Protein AF-A0A942DMC7-F1 (afdb_monomer)

Solvent-accessible surface area (backbone atoms only — not comparable to full-atom values): 6759 Å² total; per-residue (Å²): 128,54,76,50,73,52,83,63,36,38,50,40,30,29,61,93,37,77,44,80,67,88,44,32,33,60,31,75,33,83,53,96,72,25,41,38,38,28,34,43,36,89,75,80,66,47,39,42,38,34,23,42,65,78,52,47,80,74,39,67,40,58,59,70,63,56,44,76,74,70,57,82,79,66,98,60,38,57,76,36,56,46,81,52,97,92,36,44,31,39,29,41,75,88,46,56,36,29,34,40,89,88,69,57,46,78,76,48,50,85,92,66,74,88,126

Structure (mmCIF, N/CA/C/O backbone):
data_AF-A0A942DMC7-F1
#
_entry.id   AF-A0A942DMC7-F1
#
loop_
_atom_site.group_PDB
_atom_site.id
_atom_site.type_symbol
_atom_site.label_atom_id
_atom_site.label_alt_id
_atom_site.label_comp_id
_atom_site.label_asym_id
_atom_site.label_entity_id
_atom_site.label_seq_id
_atom_site.pdbx_PDB_ins_code
_atom_site.Cartn_x
_atom_site.Cartn_y
_atom_site.Cartn_z
_atom_site.occupancy
_atom_site.B_iso_or_equiv
_atom_site.auth_seq_id
_atom_site.auth_comp_id
_atom_site.auth_asym_id
_atom_site.auth_atom_id
_atom_site.pdbx_PDB_model_num
ATOM 1 N N . MET A 1 1 ? -14.407 2.390 3.009 1.00 91.56 1 MET A N 1
ATOM 2 C CA . MET A 1 1 ? -13.825 1.977 4.312 1.00 91.56 1 MET A CA 1
ATOM 3 C C . MET A 1 1 ? -13.357 3.242 5.035 1.00 91.56 1 MET A C 1
ATOM 5 O O . MET A 1 1 ? -13.249 4.269 4.381 1.00 91.56 1 MET A O 1
ATOM 9 N N . LYS A 1 2 ? -13.163 3.255 6.363 1.00 94.81 2 LYS A N 1
ATOM 10 C CA . LYS A 1 2 ? -12.576 4.429 7.039 1.00 94.81 2 LYS A CA 1
ATOM 11 C C . LYS A 1 2 ? -11.085 4.188 7.241 1.00 94.81 2 LYS A C 1
ATOM 13 O O . LYS A 1 2 ? -10.721 3.206 7.880 1.00 94.81 2 LYS A O 1
ATOM 18 N N . ILE A 1 3 ? -10.241 5.067 6.710 1.00 96.69 3 ILE A N 1
ATOM 19 C CA . ILE A 1 3 ? -8.789 4.988 6.888 1.00 96.69 3 ILE A CA 1
ATOM 20 C C . ILE A 1 3 ? -8.292 6.273 7.545 1.00 96.69 3 ILE A C 1
ATOM 22 O O . ILE A 1 3 ? -8.609 7.368 7.083 1.00 96.69 3 ILE A O 1
ATOM 26 N N . GLU A 1 4 ? -7.517 6.141 8.617 1.00 96.62 4 GLU A N 1
ATOM 27 C CA . GLU A 1 4 ? -6.917 7.257 9.349 1.00 96.62 4 GLU A CA 1
ATOM 28 C C . GLU A 1 4 ? -5.410 7.007 9.486 1.00 96.62 4 GLU A C 1
ATOM 30 O O . GLU A 1 4 ? -4.986 5.962 9.980 1.00 96.62 4 GLU A O 1
ATOM 35 N N . TYR A 1 5 ? -4.588 7.955 9.034 1.00 94.75 5 TYR A N 1
ATOM 36 C CA . TYR A 1 5 ? -3.134 7.898 9.173 1.00 94.75 5 TYR A CA 1
ATOM 37 C C . TYR A 1 5 ? -2.532 9.302 9.167 1.00 94.75 5 TYR A C 1
ATOM 39 O O . TYR A 1 5 ? -3.171 10.270 8.751 1.00 94.75 5 TYR A O 1
ATOM 47 N N . VAL A 1 6 ? -1.282 9.392 9.610 1.00 91.25 6 VAL A N 1
ATOM 48 C CA . VAL A 1 6 ? -0.445 10.585 9.469 1.00 91.25 6 VAL A CA 1
ATOM 49 C C . VAL A 1 6 ? 0.744 10.205 8.595 1.00 91.25 6 VAL A C 1
ATOM 51 O O . VAL A 1 6 ? 1.386 9.182 8.832 1.00 91.25 6 VAL A O 1
ATOM 54 N N . GLU A 1 7 ? 1.032 11.001 7.568 1.00 85.56 7 GLU A N 1
ATOM 55 C CA . GLU A 1 7 ? 2.209 10.796 6.720 1.00 85.56 7 GLU A CA 1
ATOM 56 C C . GLU A 1 7 ? 3.489 10.807 7.571 1.00 85.56 7 GLU A C 1
ATOM 58 O O . GLU A 1 7 ? 3.657 11.640 8.464 1.00 85.56 7 GLU A O 1
ATOM 63 N N . GLY A 1 8 ? 4.375 9.835 7.350 1.00 86.00 8 GLY A N 1
ATOM 64 C CA . GLY A 1 8 ? 5.580 9.649 8.157 1.00 86.00 8 GLY A CA 1
ATOM 65 C C . GLY A 1 8 ? 5.373 8.919 9.492 1.00 86.00 8 GLY A C 1
ATOM 66 O O . GLY A 1 8 ? 6.365 8.559 10.132 1.00 86.00 8 GLY A O 1
ATOM 67 N N . ALA A 1 9 ? 4.132 8.658 9.922 1.00 92.25 9 ALA A N 1
ATOM 68 C CA . ALA A 1 9 ? 3.859 7.778 11.060 1.00 92.25 9 ALA A CA 1
ATOM 69 C C . ALA A 1 9 ? 4.040 6.306 10.672 1.00 92.25 9 ALA A C 1
ATOM 71 O O . ALA A 1 9 ? 4.064 5.966 9.495 1.00 92.25 9 ALA A O 1
ATOM 72 N N . LYS A 1 10 ? 4.164 5.423 11.664 1.00 92.94 10 LYS A N 1
ATOM 73 C CA . LYS A 1 10 ? 4.314 3.973 11.438 1.00 92.94 10 LYS A CA 1
ATOM 74 C C . LYS A 1 10 ? 3.016 3.191 11.572 1.00 92.94 10 LYS A C 1
ATOM 76 O O . LYS A 1 10 ? 2.968 2.009 11.249 1.00 92.94 10 LYS A O 1
ATOM 81 N N . THR A 1 11 ? 1.978 3.848 12.071 1.00 95.56 11 THR A N 1
ATOM 82 C CA . THR A 1 11 ? 0.692 3.234 12.351 1.00 95.56 11 THR A CA 1
ATOM 83 C C . THR A 1 11 ? -0.373 3.767 11.410 1.00 95.56 11 THR A C 1
ATOM 85 O O . THR A 1 11 ? -0.412 4.954 11.078 1.00 95.56 11 THR A O 1
ATOM 88 N N . ILE A 1 12 ? -1.245 2.864 10.983 1.00 96.00 12 ILE A N 1
ATOM 89 C CA . ILE A 1 12 ? -2.458 3.169 10.234 1.00 96.00 12 ILE A CA 1
ATOM 90 C C . ILE A 1 12 ? -3.647 2.590 10.983 1.00 96.00 12 ILE A C 1
ATOM 92 O O . ILE A 1 12 ? -3.554 1.509 11.569 1.00 96.00 12 ILE A O 1
ATOM 96 N N . LYS A 1 13 ? -4.775 3.292 10.948 1.00 97.50 13 LYS A N 1
ATOM 97 C CA . LYS A 1 13 ? -6.043 2.782 11.449 1.00 97.50 13 LYS A CA 1
ATOM 98 C C . LYS A 1 13 ? -6.990 2.515 10.289 1.00 97.50 13 LYS A C 1
ATOM 100 O O . LYS A 1 13 ? -7.263 3.403 9.483 1.00 97.50 13 LYS A O 1
ATOM 105 N N . ILE A 1 14 ? -7.487 1.286 10.220 1.00 97.19 14 ILE A N 1
ATOM 106 C CA . ILE A 1 14 ? -8.494 0.840 9.261 1.00 97.19 14 ILE A CA 1
ATOM 107 C C . ILE A 1 14 ? -9.741 0.475 10.060 1.00 97.19 14 ILE A C 1
ATOM 109 O O . ILE A 1 14 ? -9.728 -0.474 10.843 1.00 97.19 14 ILE A O 1
ATOM 113 N N . ASN A 1 15 ? -10.809 1.254 9.885 1.00 94.50 15 ASN A N 1
ATOM 114 C CA . ASN A 1 15 ? -12.005 1.220 10.722 1.00 94.50 15 ASN A CA 1
ATOM 115 C C . ASN A 1 15 ? -11.631 1.293 12.212 1.00 94.50 15 ASN A C 1
ATOM 117 O O . ASN A 1 15 ? -11.156 2.334 12.657 1.00 94.50 15 ASN A O 1
ATOM 121 N N . ASP A 1 16 ? -11.794 0.206 12.968 1.00 91.44 16 ASP A N 1
ATOM 122 C CA . ASP A 1 16 ? -11.494 0.153 14.405 1.00 91.44 16 ASP A CA 1
ATOM 123 C C . ASP A 1 16 ? -10.144 -0.502 14.732 1.00 91.44 16 ASP A C 1
ATOM 125 O O . ASP A 1 16 ? -9.757 -0.571 15.899 1.00 91.44 16 ASP A O 1
ATOM 129 N N . ARG A 1 17 ? -9.398 -0.958 13.719 1.00 95.31 17 ARG A N 1
ATOM 130 C CA . ARG A 1 17 ? -8.136 -1.680 13.897 1.00 95.31 17 ARG A CA 1
ATOM 131 C C . ARG A 1 17 ? -6.934 -0.787 13.638 1.00 95.31 17 ARG A C 1
ATOM 133 O O . ARG A 1 17 ? -6.798 -0.223 12.557 1.00 95.31 17 ARG A O 1
ATOM 140 N N . GLU A 1 18 ? -6.032 -0.724 14.610 1.00 97.06 18 GLU A N 1
ATOM 141 C CA . GLU A 1 18 ? -4.716 -0.101 14.462 1.00 97.06 18 GLU A CA 1
ATOM 142 C C . GLU A 1 18 ? -3.671 -1.143 14.041 1.00 97.06 18 GLU A C 1
ATOM 144 O O . GLU A 1 18 ? -3.661 -2.272 14.541 1.00 97.06 18 GLU A O 1
ATOM 149 N N . ILE A 1 19 ? -2.815 -0.774 13.092 1.00 96.44 19 ILE A N 1
ATOM 150 C CA . ILE A 1 19 ? -1.809 -1.644 12.484 1.00 96.44 19 ILE A CA 1
ATOM 151 C C . ILE A 1 19 ? -0.469 -0.910 12.505 1.00 96.44 19 ILE A C 1
ATOM 153 O O . ILE A 1 19 ? -0.355 0.176 11.940 1.00 96.44 19 ILE A O 1
ATOM 157 N N . ASP A 1 20 ? 0.544 -1.519 13.124 1.00 94.19 20 ASP A N 1
ATOM 158 C CA . ASP A 1 20 ? 1.936 -1.061 13.071 1.00 94.19 20 ASP A CA 1
ATOM 159 C C . ASP A 1 20 ? 2.643 -1.683 11.860 1.00 94.19 20 ASP A C 1
ATOM 161 O O . ASP A 1 20 ? 2.768 -2.905 11.743 1.00 94.19 20 ASP A O 1
ATOM 165 N N . LEU A 1 21 ? 3.101 -0.829 10.950 1.00 89.50 21 LEU A N 1
ATOM 166 C CA . LEU A 1 21 ? 3.779 -1.205 9.713 1.00 89.50 21 LEU A CA 1
ATOM 167 C C . LEU A 1 21 ? 5.305 -1.250 9.872 1.00 89.50 21 LEU A C 1
ATOM 169 O O . LEU A 1 21 ? 6.014 -1.505 8.900 1.00 89.50 21 LEU A O 1
ATOM 173 N N . GLN A 1 22 ? 5.815 -1.020 11.089 1.00 86.38 22 GLN A N 1
ATOM 174 C CA . GLN A 1 22 ? 7.226 -1.023 11.504 1.00 86.38 22 GLN A CA 1
ATOM 175 C C . GLN A 1 22 ? 8.097 0.073 10.866 1.00 86.38 22 GLN A C 1
ATOM 177 O O . GLN A 1 22 ? 9.159 0.419 11.405 1.00 86.38 22 GLN A O 1
ATOM 182 N N . ASP A 1 23 ? 7.630 0.676 9.777 1.00 86.25 23 ASP A N 1
ATOM 183 C CA . ASP A 1 23 ? 8.266 1.776 9.069 1.00 86.25 23 ASP A CA 1
ATOM 184 C C . ASP A 1 23 ? 7.279 2.888 8.719 1.00 86.25 23 ASP A C 1
ATOM 186 O O . ASP A 1 23 ? 6.065 2.741 8.860 1.00 86.25 23 ASP A O 1
ATOM 190 N N . LYS A 1 24 ? 7.827 4.028 8.307 1.00 87.94 24 LYS A N 1
ATOM 191 C CA . LYS A 1 24 ? 7.054 5.230 8.018 1.00 87.94 24 LYS A CA 1
ATOM 192 C C . LYS A 1 24 ? 6.149 5.017 6.810 1.00 87.94 24 LYS A C 1
ATOM 194 O O . LYS A 1 24 ? 6.581 4.518 5.776 1.00 87.94 24 LYS A O 1
ATOM 199 N N . ILE A 1 25 ? 4.906 5.451 6.923 1.00 89.38 25 ILE A N 1
ATOM 200 C CA . ILE A 1 25 ? 3.935 5.473 5.837 1.00 89.38 25 ILE A CA 1
ATOM 201 C C . ILE A 1 25 ? 4.306 6.601 4.883 1.00 89.38 25 ILE A C 1
ATOM 203 O O . ILE A 1 25 ? 4.392 7.760 5.289 1.00 89.38 25 ILE A O 1
ATOM 207 N N . TRP A 1 26 ? 4.479 6.246 3.614 1.00 87.44 26 TRP A N 1
ATOM 208 C CA . TRP A 1 26 ? 4.676 7.197 2.526 1.00 87.44 26 TRP A CA 1
ATOM 209 C C . TRP A 1 26 ? 3.355 7.568 1.854 1.00 87.44 26 TRP A C 1
ATOM 211 O O . TRP A 1 26 ? 3.069 8.737 1.628 1.00 87.44 26 TRP A O 1
AT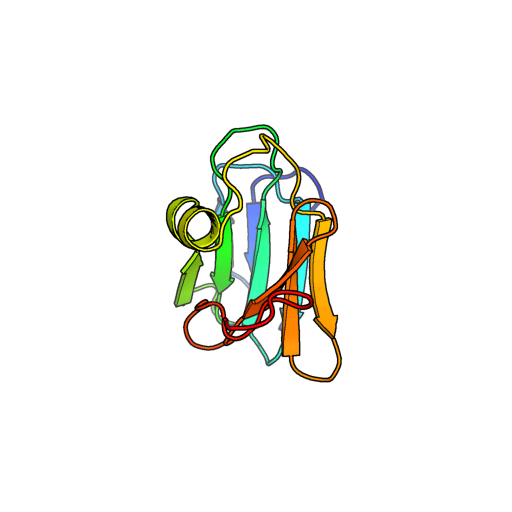OM 221 N N . SER A 1 27 ? 2.519 6.576 1.537 1.00 89.19 27 SER A N 1
ATOM 222 C CA . SER A 1 27 ? 1.222 6.828 0.908 1.00 89.19 27 SER A CA 1
ATOM 223 C C . SER A 1 27 ? 0.213 5.742 1.239 1.00 89.19 27 SER A C 1
ATOM 225 O O . SER A 1 27 ? 0.584 4.596 1.515 1.00 89.19 27 SER A O 1
ATOM 227 N N . VAL A 1 28 ? -1.061 6.119 1.184 1.00 93.31 28 VAL A N 1
ATOM 228 C CA . VAL A 1 28 ? -2.198 5.229 1.385 1.00 93.31 28 VAL A CA 1
ATOM 229 C C . VAL A 1 28 ? -3.219 5.463 0.279 1.00 93.31 28 VAL A C 1
ATOM 231 O O . VAL A 1 28 ? -3.534 6.606 -0.046 1.00 93.31 28 VAL A O 1
ATOM 234 N N . LEU A 1 29 ? -3.757 4.381 -0.277 1.00 94.88 29 LEU A N 1
ATOM 235 C CA . LEU A 1 29 ? -4.813 4.404 -1.283 1.00 94.88 29 LEU A CA 1
ATOM 236 C C . LEU A 1 29 ? -5.933 3.438 -0.886 1.00 94.88 29 LEU A C 1
ATOM 238 O O . LEU A 1 29 ? -5.696 2.240 -0.732 1.00 94.88 29 LEU A O 1
ATOM 242 N N . GLU A 1 30 ? -7.166 3.935 -0.800 1.00 95.69 30 GLU A N 1
ATOM 243 C CA . GLU A 1 30 ? -8.343 3.067 -0.850 1.00 95.69 30 GLU A CA 1
ATOM 244 C C . GLU A 1 30 ? -8.650 2.727 -2.310 1.00 95.69 30 GLU A C 1
ATOM 246 O O . GLU A 1 30 ? -8.909 3.613 -3.122 1.00 95.69 30 GLU A O 1
ATOM 251 N N . TYR A 1 31 ? -8.634 1.442 -2.655 1.00 94.69 31 TYR A N 1
ATOM 252 C CA . TYR A 1 31 ? -8.927 0.985 -4.008 1.00 94.69 31 TYR A CA 1
ATOM 253 C C . TYR A 1 31 ? -9.668 -0.352 -3.982 1.00 94.69 31 TYR A C 1
ATOM 255 O O . TYR A 1 31 ? -9.197 -1.328 -3.401 1.00 94.69 31 TYR A O 1
ATOM 263 N N . LYS A 1 32 ? -10.853 -0.400 -4.608 1.00 94.69 32 LYS A N 1
ATOM 264 C CA . LYS A 1 32 ? -11.730 -1.591 -4.653 1.00 94.69 32 LYS A CA 1
ATOM 265 C C . LYS A 1 32 ? -11.971 -2.221 -3.266 1.00 94.69 32 LYS A C 1
ATOM 267 O O . LYS A 1 32 ? -11.867 -3.436 -3.110 1.00 94.69 32 LYS A O 1
ATOM 272 N N . ASN A 1 33 ? -12.296 -1.384 -2.274 1.00 94.69 33 ASN A N 1
ATOM 273 C CA . ASN A 1 33 ? -12.512 -1.766 -0.868 1.00 94.69 33 ASN A CA 1
ATOM 274 C C . ASN A 1 33 ? -11.295 -2.444 -0.202 1.00 94.69 33 ASN A C 1
ATOM 276 O O . ASN A 1 33 ? -11.448 -3.264 0.702 1.00 94.69 33 ASN A O 1
ATOM 280 N N . LYS A 1 34 ? -10.087 -2.114 -0.667 1.00 96.38 34 LYS A N 1
ATOM 281 C CA . LYS A 1 34 ? -8.815 -2.520 -0.066 1.00 96.38 34 LYS A CA 1
ATOM 282 C C . LYS A 1 34 ? -7.990 -1.290 0.289 1.00 96.38 34 LYS A C 1
ATOM 284 O O . LYS A 1 34 ? -8.113 -0.257 -0.368 1.00 96.38 34 LYS A O 1
ATOM 289 N N . CYS A 1 35 ? -7.155 -1.405 1.314 1.00 96.69 35 CYS A N 1
ATOM 290 C CA . CYS A 1 35 ? -6.225 -0.360 1.728 1.00 96.69 35 CYS A CA 1
ATOM 291 C C . CYS A 1 35 ? -4.822 -0.726 1.251 1.00 96.69 35 CYS A C 1
ATOM 293 O O . CYS A 1 35 ? -4.242 -1.697 1.738 1.00 96.69 35 CYS A O 1
ATOM 295 N N . ILE A 1 36 ? -4.278 0.050 0.318 1.00 95.12 36 ILE A N 1
ATOM 296 C CA . ILE A 1 36 ? -2.911 -0.104 -0.174 1.00 95.12 36 ILE A CA 1
ATOM 297 C C . ILE A 1 36 ? -2.019 0.875 0.565 1.00 95.12 36 ILE A C 1
ATOM 299 O O . ILE A 1 36 ? -2.291 2.071 0.551 1.00 95.12 36 ILE A O 1
ATOM 303 N N . VAL A 1 37 ? -0.957 0.376 1.190 1.00 92.69 37 VAL A N 1
ATOM 304 C CA . VAL A 1 37 ? -0.006 1.204 1.932 1.00 92.69 37 VAL A CA 1
ATOM 305 C C . VAL A 1 37 ? 1.389 1.013 1.365 1.00 92.69 37 VAL A C 1
ATOM 307 O O . VAL A 1 37 ? 1.871 -0.113 1.250 1.00 92.69 37 VAL A O 1
ATOM 310 N N . THR A 1 38 ? 2.049 2.113 1.023 1.00 88.44 38 THR A N 1
ATOM 311 C CA . THR A 1 38 ? 3.467 2.116 0.651 1.00 88.44 38 THR A CA 1
ATOM 312 C C . THR A 1 38 ? 4.275 2.733 1.777 1.00 88.44 38 THR A C 1
ATOM 314 O O . THR A 1 38 ? 3.889 3.783 2.297 1.00 88.44 38 THR A O 1
ATOM 317 N N . LEU A 1 39 ? 5.407 2.124 2.119 1.00 85.69 39 LEU A N 1
ATOM 318 C CA . LEU A 1 39 ? 6.311 2.665 3.132 1.00 85.69 39 LEU A CA 1
ATOM 319 C C . LEU A 1 39 ? 7.410 3.542 2.533 1.00 85.69 39 LEU A C 1
ATOM 321 O O . LEU A 1 39 ? 7.714 3.462 1.338 1.00 85.69 39 LEU A O 1
ATOM 325 N N . ASP A 1 40 ? 7.984 4.372 3.399 1.00 77.88 40 ASP A N 1
ATOM 326 C CA . ASP A 1 40 ? 9.117 5.236 3.117 1.00 77.88 40 ASP A CA 1
ATOM 327 C C . ASP A 1 40 ? 10.290 4.388 2.591 1.00 77.88 40 ASP A C 1
ATOM 329 O O . ASP A 1 40 ? 10.688 3.384 3.192 1.00 77.88 40 ASP A O 1
ATOM 333 N N . PRO A 1 41 ? 10.833 4.747 1.425 1.00 65.75 41 PRO A N 1
ATOM 334 C CA . PRO A 1 41 ? 11.916 4.011 0.785 1.00 65.75 41 PRO A CA 1
ATOM 335 C C . PRO A 1 41 ? 13.269 4.023 1.493 1.00 65.75 41 PRO A C 1
ATOM 337 O O . PRO A 1 41 ? 14.111 3.184 1.138 1.00 65.75 41 PRO A O 1
ATOM 340 N N . ASP A 1 42 ? 13.514 4.985 2.385 1.00 63.81 42 ASP A N 1
ATOM 341 C CA . ASP A 1 42 ? 14.863 5.327 2.844 1.00 63.81 42 ASP A CA 1
ATOM 342 C C . ASP A 1 42 ? 15.446 4.271 3.797 1.00 63.81 42 ASP A C 1
ATOM 344 O O . ASP A 1 42 ? 16.661 4.187 3.966 1.00 63.81 42 ASP A O 1
ATOM 348 N N . PHE A 1 43 ? 14.616 3.381 4.351 1.00 53.62 43 PHE A N 1
ATOM 349 C CA . PHE A 1 43 ? 15.027 2.413 5.378 1.00 53.62 43 PHE A CA 1
ATOM 350 C C . PHE A 1 43 ? 15.168 0.963 4.888 1.00 53.62 43 PHE A C 1
ATOM 352 O O . PHE A 1 43 ? 15.216 0.012 5.669 1.00 53.62 43 PHE A O 1
ATOM 359 N N . GLY A 1 44 ? 15.308 0.755 3.575 1.00 52.50 44 GLY A N 1
ATOM 360 C CA . GLY A 1 44 ? 15.771 -0.523 3.012 1.00 52.50 44 GLY A CA 1
ATOM 361 C C . GLY A 1 44 ? 14.761 -1.682 3.043 1.00 52.50 44 GLY A C 1
ATOM 362 O O . GLY A 1 44 ? 15.010 -2.696 2.376 1.00 52.50 44 GLY A O 1
ATOM 363 N N . ARG A 1 45 ? 13.615 -1.515 3.721 1.00 56.09 45 ARG A N 1
ATOM 364 C CA . ARG A 1 45 ? 12.457 -2.427 3.755 1.00 56.09 45 ARG A CA 1
ATOM 365 C C . ARG A 1 45 ? 11.310 -1.860 2.919 1.00 56.09 45 ARG A C 1
ATOM 367 O O . ARG A 1 45 ? 10.314 -1.349 3.412 1.00 56.09 45 ARG A O 1
ATOM 374 N N . ARG A 1 46 ? 11.498 -1.933 1.606 1.00 64.12 46 ARG A N 1
ATOM 375 C CA . ARG A 1 46 ? 10.523 -1.499 0.607 1.00 64.12 46 ARG A CA 1
ATOM 376 C C . ARG A 1 46 ? 9.413 -2.527 0.476 1.00 64.12 46 ARG A C 1
ATOM 378 O O . ARG A 1 46 ? 9.640 -3.564 -0.137 1.00 64.12 46 ARG A O 1
ATOM 385 N N . ASN A 1 47 ? 8.252 -2.208 1.039 1.00 74.75 47 ASN A N 1
ATOM 386 C CA . ASN A 1 47 ? 7.081 -3.068 1.010 1.00 74.75 47 ASN A CA 1
ATOM 387 C C . ASN A 1 47 ? 5.844 -2.267 0.587 1.00 74.75 47 ASN A C 1
ATOM 389 O O . ASN A 1 47 ? 5.643 -1.122 1.005 1.00 74.75 47 ASN A O 1
ATOM 393 N N . VAL A 1 48 ? 5.016 -2.904 -0.236 1.00 86.81 48 VAL A N 1
ATOM 394 C CA . VAL A 1 48 ? 3.638 -2.486 -0.503 1.00 86.81 48 VAL A CA 1
ATOM 395 C C . VAL A 1 48 ? 2.743 -3.464 0.234 1.00 86.81 48 VAL A C 1
ATOM 397 O O . VAL A 1 48 ? 2.879 -4.670 0.036 1.00 86.81 48 VAL A O 1
ATOM 400 N N . PHE A 1 49 ? 1.844 -2.959 1.067 1.00 92.00 49 PHE A N 1
ATOM 401 C CA . PHE A 1 49 ? 0.884 -3.765 1.811 1.00 92.00 49 PHE A CA 1
ATOM 402 C C . PHE A 1 49 ? -0.505 -3.583 1.234 1.00 92.00 49 PHE A C 1
ATOM 404 O O . PHE A 1 49 ? -0.866 -2.483 0.817 1.00 92.00 49 PHE A O 1
ATOM 411 N N . CYS A 1 50 ? -1.294 -4.647 1.277 1.00 95.44 50 CYS A N 1
ATOM 412 C CA . CYS A 1 50 ? -2.709 -4.601 0.976 1.00 95.44 50 CYS A CA 1
ATOM 413 C C . CYS A 1 50 ? -3.504 -5.205 2.120 1.00 95.44 50 CYS A C 1
ATOM 415 O O 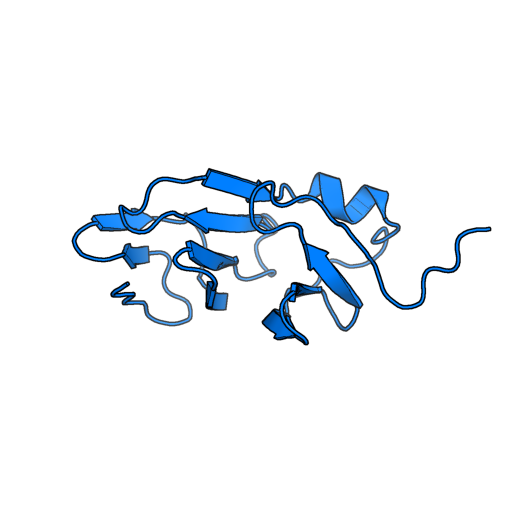. CYS A 1 50 ? -3.317 -6.374 2.462 1.00 95.44 50 CYS A O 1
ATOM 417 N N . PHE A 1 51 ? -4.439 -4.427 2.647 1.00 97.25 51 PHE A N 1
ATOM 418 C CA . PHE A 1 51 ? -5.359 -4.859 3.685 1.00 97.25 51 PHE A CA 1
ATOM 419 C C . PHE A 1 51 ? -6.792 -4.910 3.164 1.00 97.25 51 PHE A C 1
ATOM 421 O O . PHE A 1 51 ? -7.164 -4.147 2.265 1.00 97.25 51 PHE A O 1
ATOM 428 N N . ASP A 1 52 ? -7.595 -5.806 3.728 1.00 97.00 52 ASP A N 1
ATOM 429 C CA . ASP A 1 52 ? -9.048 -5.746 3.591 1.00 97.00 52 ASP A CA 1
ATOM 430 C C . ASP A 1 52 ? -9.657 -4.656 4.494 1.00 97.00 52 ASP A C 1
ATOM 432 O O . ASP A 1 52 ? -8.956 -3.936 5.211 1.00 97.00 52 ASP A O 1
ATOM 436 N N . ALA A 1 53 ? -10.984 -4.531 4.449 1.00 95.19 53 ALA A N 1
ATOM 437 C CA . ALA A 1 53 ? -11.722 -3.560 5.249 1.00 95.19 53 ALA A CA 1
ATOM 438 C C . ALA A 1 53 ? -11.668 -3.827 6.765 1.00 95.19 53 ALA A C 1
ATOM 440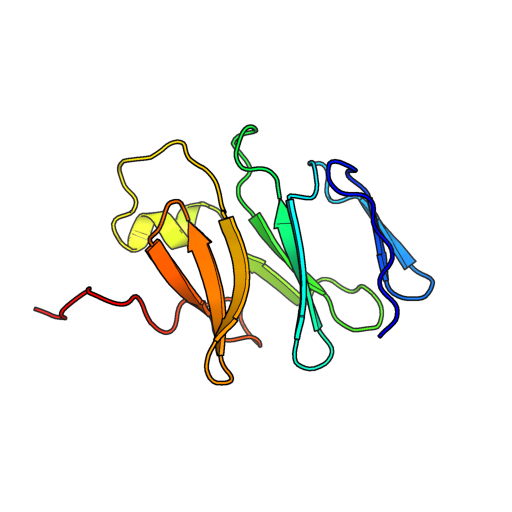 O O . ALA A 1 53 ? -11.921 -2.911 7.542 1.00 95.19 53 ALA A O 1
ATOM 441 N N . ASP A 1 54 ? -11.303 -5.032 7.197 1.00 95.44 54 ASP A N 1
ATOM 442 C CA . ASP A 1 54 ? -11.155 -5.392 8.612 1.00 95.44 54 ASP A CA 1
ATOM 443 C C . ASP A 1 54 ? -9.695 -5.232 9.089 1.00 95.44 54 ASP A C 1
ATOM 445 O O . ASP A 1 54 ? -9.333 -5.575 10.222 1.00 95.44 54 ASP A O 1
ATOM 449 N N . GLY A 1 55 ? -8.829 -4.712 8.212 1.00 95.81 55 GLY A N 1
ATOM 450 C CA . GLY A 1 55 ? -7.410 -4.517 8.465 1.00 95.81 55 GLY A CA 1
ATOM 451 C C . GLY A 1 55 ? -6.609 -5.821 8.502 1.00 95.81 55 GLY A C 1
ATOM 452 O O . GLY A 1 55 ? -5.531 -5.860 9.099 1.00 95.81 55 GLY A O 1
ATOM 453 N N . ASN A 1 56 ? -7.110 -6.904 7.902 1.00 96.56 56 ASN A N 1
ATOM 454 C CA . ASN A 1 56 ? -6.326 -8.120 7.711 1.00 96.56 56 ASN A CA 1
ATOM 455 C C . ASN A 1 56 ? -5.394 -7.953 6.515 1.00 96.56 56 ASN A C 1
ATOM 457 O O . ASN A 1 56 ? -5.802 -7.480 5.455 1.00 96.56 56 ASN A O 1
ATOM 461 N N . LEU A 1 57 ? -4.139 -8.372 6.680 1.00 95.69 57 LEU A N 1
ATOM 462 C CA . LEU A 1 57 ? -3.170 -8.390 5.591 1.00 95.69 57 LEU A CA 1
ATOM 463 C C . LEU A 1 57 ? -3.578 -9.450 4.561 1.00 95.69 57 LEU A C 1
ATOM 465 O O . LEU A 1 57 ? -3.649 -10.633 4.887 1.00 95.69 57 LEU A O 1
ATOM 469 N N . LEU A 1 58 ? -3.813 -9.021 3.323 1.00 96.19 58 LEU A N 1
ATOM 470 C CA . LEU A 1 58 ? -4.130 -9.901 2.197 1.00 96.19 58 LEU A CA 1
ATOM 471 C C . LEU A 1 58 ? -2.866 -10.329 1.458 1.00 96.19 58 LEU A C 1
ATOM 473 O O . LEU A 1 58 ? -2.674 -11.507 1.169 1.00 96.19 58 LEU A O 1
ATOM 477 N N . TRP A 1 59 ? -2.002 -9.363 1.154 1.00 93.75 59 TRP A N 1
ATOM 478 C CA . TRP A 1 59 ? -0.711 -9.602 0.526 1.00 93.75 59 TRP A CA 1
ATOM 479 C C . TRP A 1 59 ? 0.262 -8.472 0.845 1.00 93.75 59 TRP A C 1
ATOM 481 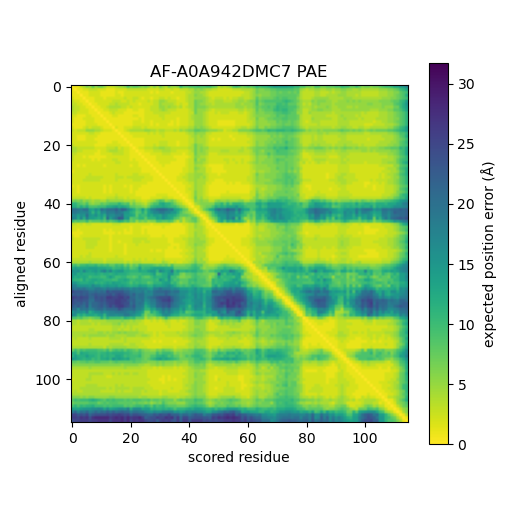O O . TRP A 1 59 ? -0.126 -7.355 1.200 1.00 93.75 59 TRP A O 1
ATOM 491 N N . GLN A 1 60 ? 1.542 -8.786 0.691 1.00 88.94 60 GLN A N 1
ATOM 492 C CA . GLN A 1 60 ? 2.635 -7.829 0.717 1.00 88.94 60 GLN A CA 1
ATOM 493 C C . GLN A 1 60 ? 3.560 -8.118 -0.460 1.00 88.94 60 GLN A C 1
ATOM 495 O O . GLN A 1 60 ? 3.803 -9.284 -0.771 1.00 88.94 60 GLN A O 1
ATOM 500 N N . ILE A 1 61 ? 4.084 -7.074 -1.093 1.00 81.00 61 ILE A N 1
ATOM 501 C CA . ILE A 1 61 ? 5.133 -7.250 -2.095 1.00 81.00 61 ILE A CA 1
ATOM 502 C C . ILE A 1 61 ? 6.471 -7.128 -1.397 1.00 81.00 61 ILE A C 1
ATOM 504 O O . ILE A 1 61 ? 6.807 -6.069 -0.863 1.00 81.00 61 ILE A O 1
ATOM 508 N N . GLU A 1 62 ? 7.232 -8.215 -1.418 1.00 68.44 62 GLU A N 1
ATOM 509 C CA . GLU A 1 62 ? 8.601 -8.210 -0.935 1.00 68.44 62 GLU A CA 1
ATOM 510 C C . GLU A 1 62 ? 9.520 -7.538 -1.959 1.00 68.44 62 GLU A C 1
ATOM 512 O O . GLU A 1 62 ? 9.418 -7.756 -3.168 1.00 68.44 62 GLU A O 1
ATOM 517 N N . LYS A 1 63 ? 10.502 -6.786 -1.457 1.00 67.12 63 LYS A N 1
ATOM 518 C CA . LYS A 1 63 ? 11.570 -6.129 -2.230 1.00 67.12 63 LYS A CA 1
ATOM 519 C C . LYS A 1 63 ? 12.145 -6.982 -3.382 1.00 67.12 63 LYS A C 1
ATOM 521 O O . LYS A 1 63 ? 12.499 -6.444 -4.428 1.00 67.12 63 LYS A O 1
ATOM 526 N N . ALA A 1 64 ? 12.248 -8.303 -3.202 1.00 57.16 64 ALA A N 1
ATOM 527 C CA . ALA A 1 64 ? 12.810 -9.232 -4.184 1.00 57.16 64 ALA A CA 1
ATOM 528 C C . ALA A 1 64 ? 12.010 -9.337 -5.494 1.00 57.16 64 ALA A C 1
ATOM 530 O O . ALA A 1 64 ? 12.594 -9.647 -6.533 1.00 57.16 64 ALA A O 1
ATOM 531 N N . GLU A 1 65 ? 10.699 -9.093 -5.473 1.00 63.81 65 GLU A N 1
ATOM 532 C CA . GLU A 1 65 ? 9.852 -9.262 -6.656 1.00 63.81 65 GLU A CA 1
ATOM 533 C C . GLU A 1 65 ? 10.123 -8.177 -7.707 1.00 63.81 65 GLU A C 1
ATOM 535 O O . GLU A 1 65 ? 10.296 -8.488 -8.883 1.00 63.81 65 GLU A O 1
ATOM 540 N N . PHE A 1 66 ? 10.316 -6.925 -7.286 1.00 65.00 66 PHE A N 1
ATOM 541 C CA . PHE A 1 66 ? 10.632 -5.822 -8.200 1.00 65.00 66 PHE A CA 1
ATOM 542 C C . PHE A 1 66 ? 12.031 -5.933 -8.827 1.00 65.00 66 PHE A C 1
ATOM 544 O O . PHE A 1 66 ? 12.220 -5.570 -9.991 1.00 65.00 66 PHE A O 1
ATOM 551 N N . PHE A 1 67 ? 13.005 -6.512 -8.115 1.00 61.59 67 PHE A N 1
ATOM 552 C CA . PHE A 1 67 ? 14.349 -6.736 -8.660 1.00 61.59 67 PHE A CA 1
ATOM 553 C C . PHE A 1 67 ? 14.372 -7.708 -9.845 1.00 61.59 67 PHE A C 1
ATOM 555 O O . PHE A 1 67 ? 15.212 -7.558 -10.737 1.00 61.59 67 PHE A O 1
ATOM 562 N N . LYS A 1 68 ? 13.438 -8.670 -9.899 1.00 62.81 68 LYS A N 1
ATOM 563 C CA . LYS A 1 68 ? 13.325 -9.615 -11.025 1.00 62.81 68 LYS A CA 1
ATOM 564 C C . LYS A 1 68 ? 12.989 -8.919 -12.343 1.00 62.81 68 LYS A C 1
ATOM 566 O O . LYS A 1 68 ? 13.341 -9.428 -13.400 1.00 62.81 68 LYS A O 1
ATOM 571 N N . HIS A 1 69 ? 12.375 -7.740 -12.282 1.00 62.16 69 HIS A N 1
ATOM 572 C CA . HIS A 1 69 ? 11.962 -6.968 -13.452 1.00 62.16 69 HIS A CA 1
ATOM 573 C C . HIS A 1 69 ? 12.965 -5.871 -13.850 1.00 62.16 69 HIS A C 1
ATOM 575 O O . HIS A 1 69 ? 12.613 -4.904 -14.525 1.00 62.16 69 HIS A O 1
ATOM 581 N N . GLY A 1 70 ? 14.235 -6.021 -13.460 1.00 55.25 70 GLY A N 1
ATOM 582 C CA . GLY A 1 70 ? 15.315 -5.156 -13.937 1.00 55.25 70 GLY A CA 1
ATOM 583 C C . GLY A 1 70 ? 15.478 -3.845 -13.166 1.00 55.25 70 GLY A C 1
ATOM 584 O O . GLY A 1 70 ? 16.087 -2.912 -13.692 1.00 55.25 70 GLY A O 1
ATOM 585 N N . ASP A 1 71 ? 14.989 -3.760 -11.926 1.00 58.28 71 ASP A N 1
ATOM 586 C CA . ASP A 1 71 ? 15.307 -2.657 -11.005 1.00 58.28 71 ASP A CA 1
ATOM 587 C C . ASP A 1 71 ? 16.665 -2.878 -10.301 1.00 58.28 71 ASP A C 1
ATOM 589 O O . ASP A 1 71 ? 16.798 -2.746 -9.091 1.00 58.28 71 ASP A O 1
ATOM 593 N N . GLN A 1 72 ? 17.701 -3.295 -11.041 1.00 50.19 72 GLN A N 1
ATOM 594 C CA . GLN A 1 72 ? 18.992 -3.703 -10.457 1.00 50.19 72 GLN A CA 1
ATOM 595 C C . GLN A 1 72 ? 19.864 -2.542 -9.940 1.00 50.19 72 GLN A C 1
ATOM 597 O O . GLN A 1 72 ? 21.001 -2.771 -9.538 1.00 50.19 72 GLN A O 1
ATOM 602 N N . GLY A 1 73 ? 19.377 -1.298 -9.961 1.00 45.78 73 GLY A N 1
ATOM 603 C CA . GLY A 1 73 ? 20.259 -0.133 -9.867 1.00 45.78 73 GLY A CA 1
ATOM 604 C C . GLY A 1 73 ? 19.982 0.878 -8.766 1.00 45.78 73 GLY A C 1
ATOM 605 O O . GLY A 1 73 ? 20.872 1.677 -8.491 1.00 45.78 73 GLY A O 1
ATOM 606 N N . TYR A 1 74 ? 18.798 0.912 -8.147 1.00 45.84 74 TYR A N 1
ATOM 607 C CA . TYR A 1 74 ? 18.443 2.097 -7.366 1.00 45.84 74 TYR A CA 1
ATOM 608 C C . TYR A 1 74 ? 17.930 1.794 -5.958 1.00 45.84 74 TYR A C 1
ATOM 610 O O . TYR A 1 74 ? 16.789 1.405 -5.692 1.00 45.84 74 TYR A O 1
ATOM 618 N N . GLU A 1 75 ? 18.809 2.096 -5.005 1.00 47.88 75 GLU A N 1
ATOM 619 C CA . GLU A 1 75 ? 18.438 2.592 -3.688 1.00 47.88 75 GLU A CA 1
ATOM 620 C C . GLU A 1 75 ? 17.542 3.843 -3.866 1.00 47.88 75 GLU A C 1
ATOM 622 O O . GLU A 1 75 ? 18.043 4.947 -4.079 1.00 47.88 75 GLU A O 1
ATOM 627 N N . GLY A 1 76 ? 16.211 3.689 -3.939 1.00 45.62 76 GLY A N 1
ATOM 628 C CA . GLY A 1 76 ? 15.309 4.794 -4.232 1.00 45.62 76 GLY A CA 1
ATOM 629 C C . GLY A 1 76 ? 13.798 4.572 -4.149 1.00 45.62 76 GLY A C 1
ATOM 630 O O . GLY A 1 76 ? 13.255 3.688 -4.796 1.00 45.62 76 GLY A O 1
ATOM 631 N N . ALA A 1 77 ? 13.162 5.462 -3.387 1.00 49.22 77 ALA A N 1
ATOM 632 C CA . ALA A 1 77 ? 11.792 5.990 -3.419 1.00 49.22 77 ALA A CA 1
ATOM 633 C C . ALA A 1 77 ? 10.693 5.337 -4.258 1.00 49.22 77 ALA A C 1
ATOM 635 O O . ALA A 1 77 ? 10.598 5.584 -5.462 1.00 49.22 77 ALA A O 1
ATOM 636 N N . TYR A 1 78 ? 9.751 4.672 -3.569 1.00 60.50 78 TYR A N 1
ATOM 637 C CA . TYR A 1 78 ? 8.370 4.643 -4.041 1.00 60.50 78 TYR A CA 1
ATOM 638 C C . TYR A 1 78 ? 7.812 6.069 -4.072 1.00 60.50 78 TYR A C 1
ATOM 640 O O . TYR A 1 78 ? 8.090 6.869 -3.186 1.00 60.50 78 TYR A O 1
ATOM 648 N N . ILE A 1 79 ? 7.045 6.382 -5.113 1.00 61.31 79 ILE A N 1
ATOM 649 C CA . ILE A 1 79 ? 6.379 7.681 -5.284 1.00 61.31 79 ILE A CA 1
ATOM 650 C C . ILE A 1 79 ? 4.959 7.629 -4.700 1.00 61.31 79 ILE A C 1
ATOM 652 O O . ILE A 1 79 ? 4.462 8.641 -4.220 1.00 61.31 79 ILE A O 1
ATOM 656 N N . GLY A 1 80 ? 4.339 6.446 -4.662 1.00 79.12 80 GLY A N 1
ATOM 657 C CA . GLY A 1 80 ? 3.040 6.200 -4.035 1.00 79.12 80 GLY A CA 1
ATOM 658 C C . GLY A 1 80 ? 2.209 5.158 -4.786 1.00 79.12 80 GLY A C 1
ATOM 659 O O . GLY A 1 80 ? 2.628 4.664 -5.841 1.00 79.12 80 GLY A O 1
ATOM 660 N N . ALA A 1 81 ? 1.044 4.820 -4.236 1.00 88.25 81 ALA A N 1
ATOM 661 C CA . ALA A 1 81 ? 0.022 4.001 -4.889 1.00 88.25 81 ALA A CA 1
ATOM 662 C C . ALA A 1 81 ? -1.083 4.888 -5.485 1.00 88.25 81 ALA A C 1
ATOM 664 O O . ALA A 1 81 ? -1.552 5.819 -4.836 1.00 88.25 81 ALA A O 1
ATOM 665 N N . LEU A 1 82 ? -1.509 4.596 -6.716 1.00 90.88 82 LEU A N 1
ATOM 666 C CA . LEU A 1 82 ? -2.543 5.342 -7.441 1.00 90.88 82 LEU A CA 1
ATOM 667 C C . LEU A 1 82 ? -3.453 4.388 -8.222 1.00 90.88 82 LEU A C 1
ATOM 669 O O . LEU A 1 82 ? -3.024 3.324 -8.670 1.00 90.88 82 LEU A O 1
ATOM 673 N N . GLU A 1 83 ? -4.696 4.801 -8.452 1.00 91.94 83 GLU A N 1
ATOM 674 C CA . GLU A 1 83 ? -5.525 4.203 -9.496 1.00 91.94 83 GLU A CA 1
ATOM 675 C C . GLU A 1 83 ? -5.245 4.895 -10.836 1.00 91.94 83 GLU A C 1
ATOM 677 O O . GLU A 1 83 ? -5.380 6.112 -10.958 1.00 91.94 83 GLU A O 1
ATOM 682 N N . VAL A 1 84 ? -4.906 4.114 -11.863 1.00 89.12 84 VAL A N 1
ATOM 683 C CA . VAL A 1 84 ? -4.739 4.601 -13.238 1.00 89.12 84 VAL A CA 1
ATOM 684 C C . VAL A 1 84 ? -5.563 3.722 -14.171 1.00 89.12 84 VAL A C 1
ATOM 686 O O . VAL A 1 84 ? -5.308 2.526 -14.289 1.00 89.12 84 VAL A O 1
ATOM 689 N N . GLN A 1 85 ? -6.564 4.312 -14.833 1.00 89.69 85 GLN A N 1
ATOM 690 C CA . GLN A 1 85 ? -7.440 3.623 -15.796 1.00 89.69 85 GLN A CA 1
ATOM 691 C C . GLN A 1 85 ? -8.052 2.317 -15.249 1.00 89.69 85 GLN A C 1
ATOM 693 O O . GLN A 1 85 ? -8.092 1.296 -15.934 1.00 89.69 85 GLN A O 1
ATOM 698 N N . GLY A 1 86 ? -8.507 2.324 -13.993 1.00 90.31 86 GLY A N 1
ATOM 699 C CA . GLY A 1 86 ? -9.120 1.145 -13.383 1.00 90.31 86 GLY A CA 1
ATOM 700 C C . GLY A 1 86 ? -8.133 0.054 -12.970 1.00 90.31 86 GLY A C 1
ATOM 701 O O . GLY A 1 86 ? -8.577 -1.049 -12.642 1.00 90.31 86 GLY A O 1
ATOM 702 N N . LYS A 1 87 ? -6.826 0.343 -12.944 1.00 90.94 87 LYS A N 1
ATOM 703 C CA . LYS A 1 87 ? -5.768 -0.552 -12.455 1.00 90.94 87 LYS A CA 1
ATOM 704 C C . LYS A 1 87 ? -5.019 0.064 -11.276 1.00 90.94 87 LYS A C 1
ATOM 706 O O . LYS A 1 87 ? -4.855 1.281 -11.211 1.00 90.94 87 LYS A O 1
ATOM 711 N N . LEU A 1 88 ? -4.538 -0.788 -10.371 1.00 92.19 88 LEU A N 1
ATOM 712 C CA . LEU A 1 88 ? -3.633 -0.367 -9.307 1.00 92.19 88 LEU A CA 1
ATOM 713 C C . LEU A 1 88 ? -2.242 -0.149 -9.901 1.00 92.19 88 LEU A C 1
ATOM 715 O O . LEU A 1 88 ? -1.666 -1.067 -10.482 1.00 92.19 88 LEU A O 1
ATOM 719 N N . MET A 1 89 ? -1.702 1.049 -9.718 1.00 90.31 89 MET A N 1
ATOM 720 C CA . MET A 1 89 ? -0.340 1.400 -10.080 1.00 90.31 89 MET A CA 1
ATOM 721 C C . MET A 1 89 ? 0.448 1.755 -8.820 1.00 90.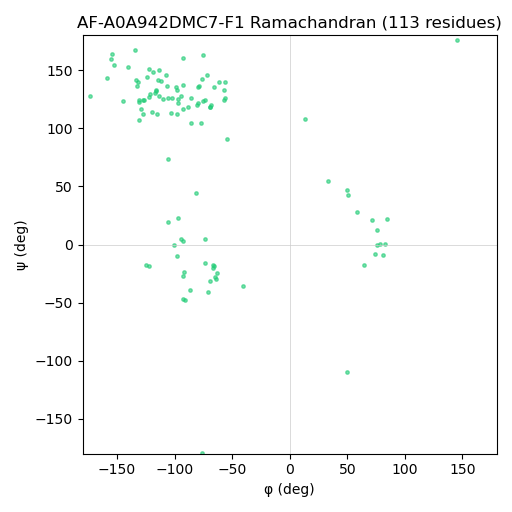31 89 MET A C 1
ATOM 723 O O . MET A 1 89 ? 0.002 2.568 -8.013 1.00 90.31 89 MET A O 1
ATOM 727 N N . VAL A 1 90 ? 1.649 1.204 -8.675 1.00 86.62 90 VAL A N 1
ATOM 728 C CA . VAL A 1 90 ? 2.640 1.671 -7.698 1.00 86.62 90 VAL A CA 1
ATOM 729 C C . VAL A 1 90 ? 3.859 2.204 -8.436 1.00 86.62 90 VAL A C 1
ATOM 731 O O . VAL A 1 90 ? 4.350 1.583 -9.377 1.00 86.62 90 VAL A O 1
ATOM 734 N N . GLY A 1 91 ? 4.331 3.390 -8.061 1.00 75.62 91 GLY A N 1
ATOM 735 C CA . GLY A 1 91 ? 5.497 4.009 -8.696 1.00 75.62 91 GLY A CA 1
ATOM 736 C C . GLY A 1 91 ? 6.771 3.783 -7.891 1.00 75.62 91 GLY A C 1
ATOM 737 O O . GLY A 1 91 ? 6.765 4.062 -6.699 1.00 75.62 91 GLY A O 1
ATOM 738 N N . SER A 1 92 ? 7.868 3.376 -8.535 1.00 70.94 92 SER A N 1
ATOM 739 C CA . SER A 1 92 ? 9.238 3.423 -7.987 1.00 70.94 92 SER A CA 1
ATOM 740 C C . SER A 1 92 ? 10.097 4.318 -8.884 1.00 70.94 92 SER A C 1
ATOM 742 O O . SER A 1 92 ? 10.260 4.005 -10.061 1.00 70.94 92 SER A O 1
ATOM 744 N N . ARG A 1 93 ? 10.570 5.470 -8.380 1.00 65.25 93 ARG A N 1
ATOM 745 C CA . ARG A 1 93 ? 11.379 6.481 -9.110 1.00 65.25 93 ARG A CA 1
ATOM 746 C C . ARG A 1 93 ? 11.057 6.632 -10.613 1.00 65.25 93 ARG A C 1
ATOM 748 O O . ARG A 1 93 ? 11.927 6.532 -11.473 1.00 65.25 93 ARG A O 1
ATOM 755 N N . GLY A 1 94 ? 9.789 6.884 -10.937 1.00 63.03 94 GLY A N 1
ATOM 756 C CA . GLY A 1 94 ? 9.346 7.149 -12.312 1.00 63.03 94 GLY A CA 1
ATOM 757 C C . GLY A 1 94 ? 9.097 5.903 -13.166 1.00 63.03 94 GLY A C 1
ATOM 758 O O . GLY A 1 94 ? 8.680 6.039 -14.314 1.00 63.03 94 GLY A O 1
ATOM 759 N N . ARG A 1 95 ? 9.284 4.696 -12.617 1.00 75.50 95 ARG A N 1
ATOM 760 C CA . ARG A 1 95 ? 8.796 3.446 -13.207 1.00 75.50 95 ARG A CA 1
ATOM 761 C C . ARG A 1 95 ? 7.482 3.027 -12.547 1.00 75.50 95 ARG A C 1
ATOM 763 O O . ARG A 1 95 ? 7.477 2.690 -11.361 1.00 75.50 95 ARG A O 1
ATOM 770 N N . PRO A 1 96 ? 6.366 3.067 -13.285 1.00 81.50 96 PRO A N 1
ATOM 771 C CA . PRO A 1 96 ? 5.099 2.537 -12.807 1.00 81.50 96 PRO A CA 1
ATOM 772 C C . PRO A 1 96 ? 5.057 1.009 -12.940 1.00 81.50 96 PRO A C 1
ATOM 774 O O . PRO A 1 96 ? 5.424 0.455 -13.975 1.00 81.50 96 PRO A O 1
A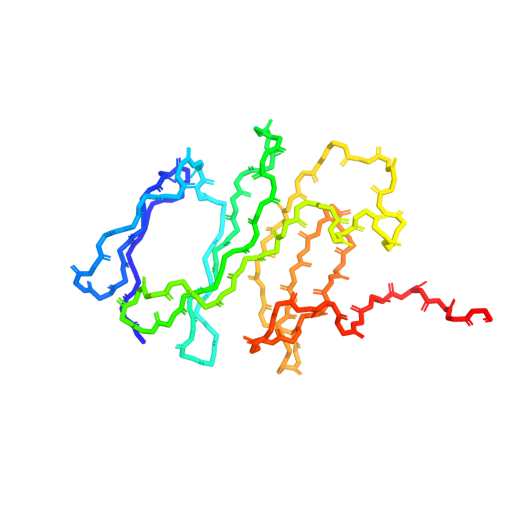TOM 777 N N . PHE A 1 97 ? 4.557 0.340 -11.907 1.00 85.31 97 PHE A N 1
ATOM 778 C CA . PHE A 1 97 ? 4.215 -1.079 -11.914 1.00 85.31 97 PHE A CA 1
ATOM 779 C C . PHE A 1 97 ? 2.709 -1.202 -11.757 1.00 85.31 97 PHE A C 1
ATOM 781 O O . PHE A 1 97 ? 2.139 -0.635 -10.825 1.00 85.31 97 PHE A O 1
ATOM 788 N N . TYR A 1 98 ? 2.072 -1.942 -12.656 1.00 89.00 98 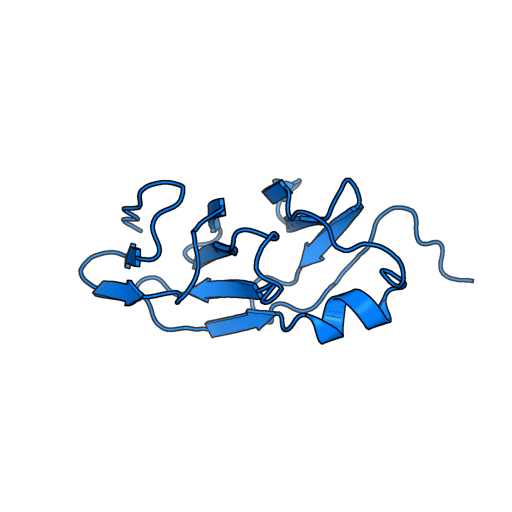TYR A N 1
ATOM 789 C CA . TYR A 1 98 ? 0.655 -2.255 -12.550 1.00 89.00 98 TYR A CA 1
ATOM 790 C C . TYR A 1 98 ? 0.507 -3.593 -11.854 1.00 89.00 98 TYR A C 1
ATOM 792 O O . TYR A 1 98 ? 1.150 -4.567 -12.247 1.00 89.00 98 TYR A O 1
ATOM 800 N N . LEU A 1 99 ? -0.307 -3.614 -10.808 1.00 89.44 99 LEU A N 1
ATOM 801 C CA . LEU A 1 99 ? -0.446 -4.758 -9.923 1.00 89.44 99 LEU A CA 1
ATOM 802 C C . LEU A 1 99 ? -1.848 -5.348 -10.018 1.00 89.44 99 LEU A C 1
ATOM 804 O O . LEU A 1 99 ? -2.844 -4.617 -10.027 1.00 89.44 99 LEU A O 1
ATOM 808 N N . ASP A 1 100 ? -1.921 -6.674 -9.972 1.00 92.12 100 ASP A N 1
ATOM 809 C CA . ASP A 1 100 ? -3.165 -7.373 -9.691 1.00 92.12 100 ASP A CA 1
ATOM 810 C C . ASP A 1 100 ? -3.531 -7.121 -8.221 1.00 92.12 100 ASP A C 1
ATOM 812 O O . ASP A 1 100 ? -2.819 -7.487 -7.286 1.00 92.12 100 ASP A O 1
ATOM 816 N N . ILE A 1 101 ? -4.678 -6.484 -8.008 1.00 92.75 101 ILE A N 1
ATOM 817 C CA . ILE A 1 101 ? -5.151 -6.066 -6.683 1.00 92.75 101 ILE A CA 1
ATOM 818 C C . ILE A 1 101 ? -5.473 -7.232 -5.734 1.00 92.75 101 ILE A C 1
ATOM 820 O O . ILE A 1 101 ? -5.622 -7.036 -4.528 1.00 92.75 101 ILE A O 1
ATOM 824 N N . ASN A 1 102 ? -5.661 -8.444 -6.247 1.00 93.44 102 ASN A N 1
ATOM 825 C CA . ASN A 1 102 ? -6.024 -9.601 -5.432 1.00 93.44 102 ASN A CA 1
ATOM 826 C C . ASN A 1 102 ? -4.793 -10.381 -4.966 1.00 93.44 102 ASN A C 1
ATOM 828 O O . ASN A 1 102 ? -4.865 -11.062 -3.949 1.00 93.44 102 ASN A O 1
ATOM 832 N N . THR A 1 103 ? -3.680 -10.267 -5.687 1.00 91.88 103 THR A N 1
ATOM 833 C CA . THR A 1 103 ? -2.477 -11.075 -5.465 1.00 91.88 103 THR A CA 1
ATOM 834 C C . THR A 1 103 ? -1.223 -10.257 -5.180 1.00 91.88 103 THR A C 1
ATOM 836 O O . THR A 1 103 ? -0.256 -10.821 -4.679 1.00 91.88 103 THR A O 1
ATOM 839 N N . GLY A 1 104 ? -1.207 -8.963 -5.513 1.00 88.44 104 GLY A N 1
ATOM 840 C CA . GLY A 1 104 ? -0.023 -8.106 -5.429 1.00 88.44 104 GLY A CA 1
ATOM 841 C C . GLY A 1 104 ? 1.001 -8.344 -6.544 1.00 88.44 104 GLY A C 1
ATOM 842 O O . GLY A 1 104 ? 2.019 -7.661 -6.581 1.00 88.44 104 GLY A O 1
ATOM 843 N N . LYS A 1 105 ? 0.748 -9.277 -7.471 1.00 88.19 105 LYS A N 1
ATOM 844 C CA . LYS A 1 105 ? 1.679 -9.597 -8.560 1.00 88.19 105 LYS A CA 1
ATOM 845 C C . LYS A 1 105 ? 1.722 -8.490 -9.603 1.00 88.19 105 LYS A C 1
ATOM 847 O O . LYS A 1 105 ? 0.697 -7.889 -9.924 1.00 88.19 105 LYS A O 1
ATOM 852 N N . VAL A 1 106 ? 2.897 -8.279 -10.189 1.00 85.38 106 VAL A N 1
ATOM 853 C CA . VAL A 1 106 ? 3.069 -7.363 -11.323 1.00 85.38 106 VAL A CA 1
ATOM 854 C C . VAL A 1 106 ? 2.388 -7.941 -12.567 1.00 85.38 106 VAL A C 1
ATOM 856 O O . VAL A 1 106 ? 2.774 -8.999 -13.056 1.00 85.38 106 VAL A O 1
ATOM 859 N N . GLU A 1 107 ? 1.390 -7.234 -13.095 1.00 86.81 107 GLU A N 1
ATOM 860 C CA . GLU A 1 107 ? 0.727 -7.563 -14.363 1.00 86.81 107 GLU A CA 1
ATOM 861 C C . GLU A 1 107 ? 1.460 -6.959 -15.562 1.00 86.81 107 GLU A C 1
ATOM 863 O O . GLU A 1 107 ? 1.519 -7.560 -16.631 1.00 86.81 107 GLU A O 1
ATOM 868 N N . PHE A 1 108 ? 1.959 -5.728 -15.414 1.00 81.50 108 PHE A N 1
ATOM 869 C CA . PHE A 1 108 ? 2.482 -4.950 -16.532 1.00 81.50 108 PHE A CA 1
ATOM 870 C C . PHE A 1 108 ? 3.447 -3.851 -16.075 1.00 81.50 108 PHE A C 1
ATOM 872 O O . PHE A 1 108 ? 3.230 -3.192 -15.055 1.00 81.50 108 PHE A O 1
ATOM 879 N N . ILE A 1 109 ? 4.485 -3.614 -16.881 1.00 81.00 109 ILE A N 1
ATOM 880 C CA . ILE A 1 109 ? 5.447 -2.520 -16.713 1.00 81.00 109 ILE A CA 1
ATOM 881 C C . ILE A 1 109 ? 5.528 -1.753 -18.043 1.00 81.00 109 ILE A C 1
ATOM 883 O O . ILE A 1 109 ? 6.037 -2.293 -19.032 1.00 81.00 109 ILE A O 1
ATOM 887 N N . PRO A 1 110 ? 5.058 -0.495 -18.109 1.00 76.81 110 PRO A N 1
ATOM 888 C CA . PRO A 1 110 ? 5.155 0.309 -19.320 1.00 76.81 110 PRO A CA 1
ATOM 889 C C . PRO A 1 110 ? 6.591 0.450 -19.816 1.00 76.81 110 PRO A C 1
ATOM 891 O O . PRO A 1 110 ? 7.518 0.657 -19.034 1.00 76.81 110 PRO A O 1
ATOM 894 N N . GLY A 1 111 ? 6.768 0.379 -21.135 1.00 70.25 111 GLY A N 1
ATOM 895 C CA . GLY A 1 111 ? 8.070 0.567 -21.778 1.00 70.25 111 GLY A CA 1
ATOM 896 C C . GLY A 1 111 ? 9.000 -0.647 -21.712 1.00 70.25 111 GLY A C 1
ATOM 897 O O . GLY A 1 111 ? 10.100 -0.583 -22.258 1.00 70.25 111 GLY A O 1
ATOM 898 N N . THR A 1 112 ? 8.572 -1.760 -21.107 1.00 63.09 112 THR A N 1
ATOM 899 C CA . THR A 1 112 ? 9.210 -3.061 -21.335 1.00 63.09 112 THR A CA 1
ATOM 900 C C . THR A 1 112 ? 8.578 -3.694 -22.572 1.00 63.09 112 THR A C 1
ATOM 902 O O . THR A 1 112 ? 7.428 -4.117 -22.556 1.00 63.09 112 THR A O 1
ATOM 905 N N . PHE A 1 113 ? 9.299 -3.670 -23.692 1.00 50.91 113 PHE A N 1
ATOM 906 C CA . PHE A 1 113 ? 8.938 -4.481 -24.851 1.00 50.91 113 PHE A CA 1
ATOM 907 C C . PHE A 1 113 ? 9.431 -5.898 -24.569 1.00 50.91 113 PHE A C 1
ATOM 909 O O . PHE A 1 113 ? 10.624 -6.085 -24.312 1.00 50.91 113 PHE A O 1
ATOM 916 N N . GLU A 1 114 ? 8.526 -6.877 -24.576 1.00 50.53 114 GLU A N 1
ATOM 917 C CA . GLU A 1 114 ? 8.925 -8.282 -24.651 1.00 50.53 114 GLU A CA 1
ATOM 918 C C . G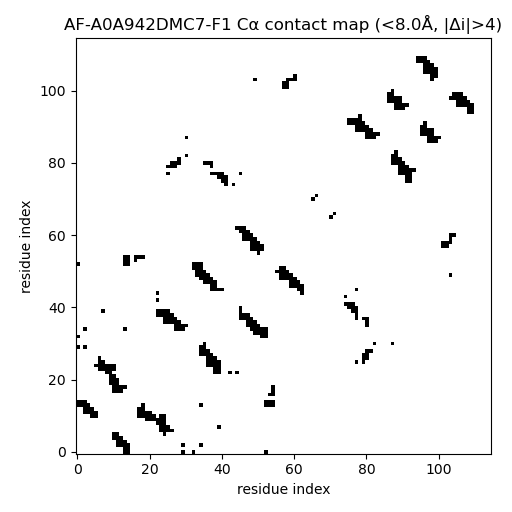LU A 1 114 ? 9.777 -8.452 -25.918 1.00 50.53 114 GLU A C 1
ATOM 920 O O . GLU A 1 114 ? 9.384 -8.012 -27.002 1.00 50.53 114 GLU A O 1
ATOM 925 N N . LYS A 1 115 ? 10.992 -8.978 -25.750 1.00 42.66 115 LYS A N 1
ATOM 926 C CA . LYS A 1 115 ? 11.852 -9.383 -26.866 1.00 42.66 115 LYS A CA 1
ATOM 927 C C . LYS A 1 115 ? 11.438 -10.752 -27.371 1.00 42.66 115 LYS A C 1
ATOM 929 O O . LYS A 1 115 ? 11.143 -11.605 -26.507 1.00 42.66 115 LYS A O 1
#

Secondary structure (DSSP, 8-state):
--EEE-TT-SEEEETTEEEE-SS-EEEEEEETTEEEEEE-GGGS---EEEE-TT--EEEEE-HHHHHTTT--S----EEEEEEETTEEEEEETTEEEEE-TTT--EEE-TT----

Foldseek 3Di:
DDKDDDAQDQWIDQPNDIDGNVAGWHEWDCAPQKIWTFGDLQPPFTKIFIAHSVRDTQDMDGPVQVVVVPPVDDSFDWPYWDDDPNFIWIDTPNWIFTADNRYRHGPDTPPDDDD

Radius of gyration: 13.75 Å; Cα contacts (8 Å, |Δi|>4): 245; chains: 1; bounding box: 34×22×41 Å

Nearest PDB structures (foldseek):
  6rxy-assembly1_UU  TM=6.802E-01  e=2.756E-02  Thermochaetoides thermophila
  4d0k-assembly1_A  TM=6.086E-01  e=1.130E-02  Thermochaetoides thermophila
  4bh6-assembly3_A  TM=6.638E-01  e=5.088E-02  Saccharomyces cerevisiae
  6x04-assembly1_C  TM=4.484E-01  e=1.050E-01  Saccharomyces cerevisiae S288C
  5ezo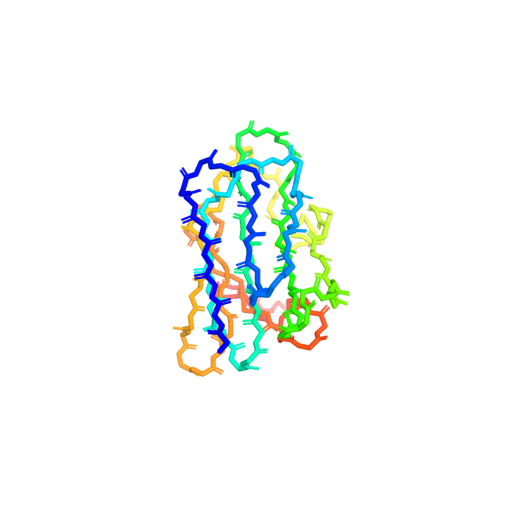-assembly1_A  TM=5.113E-01  e=6.245E-01  Plasmodium falciparum 3D7

Sequence (115 aa):
MKIEYVEGAKTIKINDREIDLQDKIWSVLEYKNKCIVTLDPDFGRRNVFCFDADGNLLWQIEKAEFFKHGDQGYEGAYIGALEVQGKLMVGSRGRPFYLDINTGKVEFIPGTFEK

Mean predicted aligned error: 6.57 Å

pLDDT: mean 81.49, std 15.84, range [42.66, 97.5]